Protein AF-E9HDB1-F1 (afdb_monomer_lite)

Sequence (158 aa):
MEIFNDDFEKSTAPKKQLWKKVEKELKKAGFSSRSDVDCSVKWKNLKRHFFKLCRENTDSDKEENDWPYMESMTRVLKDNPTVTLENVTEVLDYSVKKKGKCNVAKQSKGKKEDFKGRMLDIEEKRAQSLAIIAESQRGKNEAINKIAMAIASLADRK

InterPro domains:
  IPR044822 Myb/SANT-like DNA-binding domain 4 [PF13837] (5-75)

Foldseek 3Di:
DQPQQCCCPPPPDDVLVSLQVVQVVCVVVVNVPDHSVNSVVVVVVVVVVQVVVVVVVVVDPDDDDVPVCNVVCCVSCVVPPPPPPVPDPDPPPPPPDPDDDDDDDDDDDDDPPPPVVVVVVVVVVVVVVVVVVVVVVVVVVVVVVVVVVVVVVVVVVD

Radius of gyration: 29.13 Å; chains: 1; bounding box: 60×43×85 Å

pLDDT: mean 72.87, std 20.4, range [24.73, 93.62]

Secondary structure (DSSP, 8-state):
---SHHHHHH--S-HHHHHHHHHHHHHHTT-TT--HHHHHHHHHHHHHHHHHHHHHHSSS-------TTHHHHHHHHTT------TTS--------------------------HHHHHHHHHHHHHHHHHHHHHHHHHHHHHHHHHHHHHHHHHTT-

Organism: Daphnia pulex (NCBI:txid6669)

Structure (mmCIF, N/CA/C/O backbone):
data_AF-E9HDB1-F1
#
_entry.id   AF-E9HDB1-F1
#
loop_
_atom_site.group_PDB
_atom_site.id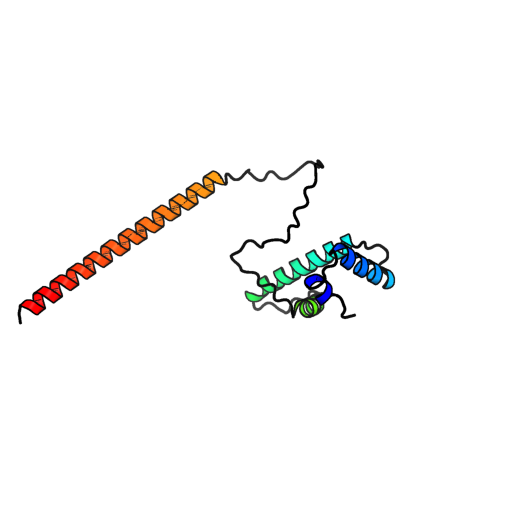
_atom_site.type_symbol
_atom_site.label_atom_id
_atom_site.label_alt_id
_atom_site.label_comp_id
_atom_site.label_asym_id
_atom_site.label_entity_id
_atom_site.label_seq_id
_atom_site.pdbx_PDB_ins_code
_atom_site.Cartn_x
_atom_site.Cartn_y
_atom_site.Cartn_z
_atom_site.occupancy
_atom_site.B_iso_or_equiv
_atom_site.auth_seq_id
_atom_site.auth_comp_id
_atom_site.auth_asym_id
_atom_site.auth_atom_id
_atom_site.pdbx_PDB_model_num
ATOM 1 N N . MET A 1 1 ? -18.619 -12.453 2.679 1.00 39.12 1 MET A N 1
ATOM 2 C CA . MET A 1 1 ? -18.360 -11.140 3.312 1.00 39.12 1 MET A CA 1
ATOM 3 C C . MET A 1 1 ? -17.522 -10.321 2.325 1.00 39.12 1 MET A C 1
ATOM 5 O O . MET A 1 1 ? -16.309 -10.296 2.439 1.00 39.12 1 MET A O 1
ATOM 9 N N . GLU A 1 2 ? -18.153 -9.757 1.288 1.00 39.94 2 GLU A N 1
ATOM 10 C CA . GLU A 1 2 ? -17.478 -9.191 0.091 1.00 39.94 2 GLU A CA 1
ATOM 11 C C . GLU A 1 2 ? -17.540 -7.651 0.004 1.00 39.94 2 GLU A C 1
ATOM 13 O O . GLU A 1 2 ? -17.461 -7.079 -1.073 1.00 39.94 2 GLU A O 1
ATOM 18 N N . ILE A 1 3 ? -17.720 -6.944 1.123 1.00 45.69 3 ILE A N 1
ATOM 19 C CA . ILE A 1 3 ? -18.308 -5.588 1.074 1.00 45.69 3 ILE A CA 1
ATOM 20 C C . ILE A 1 3 ? -17.281 -4.436 1.166 1.00 45.69 3 ILE A C 1
ATOM 22 O O . ILE A 1 3 ? -17.648 -3.285 0.983 1.00 45.69 3 ILE A O 1
ATOM 26 N N . PHE A 1 4 ? -15.988 -4.676 1.409 1.00 56.94 4 PHE A N 1
ATOM 27 C CA . PHE A 1 4 ? -15.102 -3.568 1.816 1.00 56.94 4 PHE A CA 1
ATOM 28 C C . PHE A 1 4 ? -14.184 -2.973 0.748 1.00 56.94 4 PHE A C 1
ATOM 30 O O . PHE A 1 4 ? -13.711 -1.863 0.959 1.00 56.94 4 PHE A O 1
ATOM 37 N N . ASN A 1 5 ? -13.918 -3.635 -0.377 1.00 54.22 5 ASN A N 1
ATOM 38 C CA . ASN A 1 5 ? -12.881 -3.133 -1.288 1.00 54.22 5 ASN A CA 1
ATOM 39 C C . ASN A 1 5 ? -13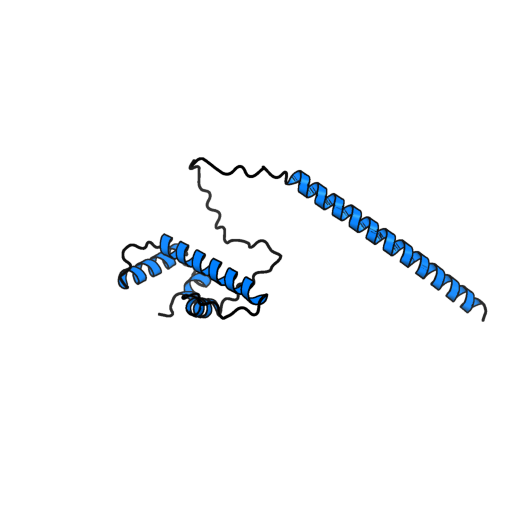.269 -1.836 -1.996 1.00 54.22 5 ASN A C 1
ATOM 41 O O . ASN A 1 5 ? -12.501 -0.878 -1.975 1.00 54.22 5 ASN A O 1
ATOM 45 N N . ASP A 1 6 ? -14.482 -1.774 -2.538 1.00 57.44 6 ASP A N 1
ATOM 46 C CA . ASP A 1 6 ? -14.908 -0.628 -3.346 1.00 57.44 6 ASP A CA 1
ATOM 47 C C . ASP A 1 6 ? -15.192 0.622 -2.489 1.00 57.44 6 ASP A C 1
ATOM 49 O O . ASP A 1 6 ? -14.947 1.761 -2.891 1.00 57.44 6 ASP A O 1
ATOM 53 N N . ASP A 1 7 ? -15.621 0.403 -1.243 1.00 62.00 7 ASP A N 1
ATOM 54 C CA . ASP A 1 7 ? -15.950 1.450 -0.277 1.00 62.00 7 ASP A CA 1
ATOM 55 C C . ASP A 1 7 ? -14.720 2.262 0.168 1.00 62.00 7 ASP A C 1
ATOM 57 O O . ASP A 1 7 ? -14.857 3.431 0.511 1.00 62.00 7 ASP A O 1
ATOM 61 N N . PHE A 1 8 ? -13.507 1.701 0.191 1.00 70.94 8 PHE A N 1
ATOM 62 C CA . PHE A 1 8 ? -12.324 2.461 0.631 1.00 70.94 8 PHE A CA 1
ATOM 63 C C . PHE A 1 8 ? -11.736 3.380 -0.445 1.00 70.94 8 PHE A C 1
ATOM 65 O O . PHE A 1 8 ? -11.015 4.321 -0.095 1.00 70.94 8 PHE A O 1
ATOM 72 N N . GLU A 1 9 ? -12.055 3.129 -1.715 1.00 64.75 9 GLU A N 1
ATOM 73 C CA . GLU A 1 9 ? -11.514 3.854 -2.870 1.00 64.75 9 GLU A CA 1
ATOM 74 C C . GLU A 1 9 ? -12.536 4.794 -3.506 1.00 64.75 9 GLU A C 1
ATOM 76 O O . GLU A 1 9 ? -12.185 5.917 -3.865 1.00 64.75 9 GLU A O 1
ATOM 81 N N . LYS A 1 10 ? -13.808 4.386 -3.583 1.00 64.31 10 LYS A N 1
ATOM 82 C CA . LYS A 1 10 ? -14.876 5.178 -4.214 1.00 64.31 10 LYS A CA 1
ATOM 83 C C . LYS A 1 10 ? -15.716 5.985 -3.227 1.00 64.31 10 LYS A C 1
ATOM 85 O O . LYS A 1 10 ? -16.506 6.832 -3.646 1.00 64.31 10 LYS A O 1
ATOM 90 N N . SER A 1 11 ? -15.592 5.742 -1.921 1.00 62.03 11 SER A N 1
ATOM 91 C CA . SER A 1 11 ? -16.437 6.435 -0.950 1.00 62.03 11 SER A CA 1
ATOM 92 C C . SER A 1 11 ? -15.986 7.873 -0.713 1.00 62.03 11 SER A C 1
ATOM 94 O O . SER A 1 11 ? -14.842 8.150 -0.360 1.00 62.03 11 SER A O 1
ATOM 96 N N . THR A 1 12 ? -16.946 8.794 -0.799 1.00 62.56 12 THR A N 1
ATOM 97 C CA . THR A 1 12 ? -16.818 10.173 -0.307 1.00 62.56 12 THR A CA 1
ATOM 98 C C . THR A 1 12 ? -16.799 10.244 1.223 1.00 62.56 12 THR A C 1
ATOM 100 O O . THR A 1 12 ? -16.500 11.294 1.798 1.00 62.56 12 THR A O 1
ATOM 103 N N . ALA A 1 13 ? -17.117 9.140 1.911 1.00 66.69 13 ALA A N 1
ATOM 104 C CA . ALA A 1 13 ? -17.130 9.091 3.360 1.00 66.69 13 ALA A CA 1
ATOM 105 C C . ALA A 1 13 ? -15.701 9.152 3.928 1.00 66.69 13 ALA A C 1
ATOM 107 O O . ALA A 1 13 ? -14.769 8.546 3.391 1.00 66.69 13 ALA A O 1
ATOM 108 N N . PRO A 1 14 ? -15.495 9.813 5.081 1.00 78.62 14 PRO A N 1
ATOM 109 C CA . PRO A 1 14 ? -14.197 9.807 5.738 1.00 78.62 14 PRO A CA 1
ATOM 110 C C . PRO A 1 14 ? -13.743 8.374 6.045 1.00 78.62 14 PRO A C 1
ATOM 112 O O . PRO A 1 14 ? -14.468 7.632 6.707 1.00 78.62 14 PRO A O 1
ATOM 115 N N . LYS A 1 15 ? -12.496 8.017 5.693 1.00 80.50 15 LYS A N 1
ATOM 116 C CA . LYS A 1 15 ? -11.888 6.692 5.976 1.00 80.50 15 LYS A CA 1
ATOM 117 C C . LYS A 1 15 ? -12.105 6.217 7.426 1.00 80.50 15 LYS A C 1
ATOM 119 O O . LYS A 1 15 ? -12.257 5.029 7.681 1.00 80.50 15 LYS A O 1
ATOM 124 N N . LYS A 1 16 ? -12.179 7.145 8.391 1.00 83.81 16 LYS A N 1
ATOM 125 C CA . LYS A 1 16 ? -12.508 6.857 9.802 1.00 83.81 16 LYS A CA 1
ATOM 126 C C . LYS A 1 16 ? -13.876 6.179 9.978 1.00 83.81 16 LYS A C 1
ATOM 128 O O . LYS A 1 16 ? -14.012 5.290 10.808 1.00 83.81 16 LYS A O 1
ATOM 133 N N . GLN A 1 17 ? -14.898 6.600 9.236 1.00 86.44 17 GLN A N 1
ATOM 134 C CA . GLN A 1 17 ? -16.231 5.996 9.308 1.00 86.44 17 GLN A CA 1
ATOM 135 C C . GLN A 1 17 ? -16.235 4.570 8.750 1.00 86.44 17 GLN A C 1
ATOM 137 O O . GLN A 1 17 ? -16.900 3.707 9.317 1.00 86.44 17 GLN A O 1
ATOM 142 N N . LEU A 1 18 ? -15.452 4.308 7.702 1.00 87.56 18 LEU A N 1
ATOM 143 C CA . LEU A 1 18 ? -15.283 2.964 7.149 1.00 87.56 18 LEU A CA 1
ATOM 144 C C . LEU A 1 18 ? -14.618 2.030 8.166 1.00 87.56 18 LEU A C 1
ATOM 146 O O . LEU A 1 18 ? -15.148 0.961 8.455 1.00 87.56 18 LEU A O 1
ATOM 150 N N . TRP A 1 19 ? -13.539 2.475 8.815 1.00 90.69 19 TRP A N 1
ATOM 151 C CA . TRP A 1 19 ? -12.896 1.690 9.875 1.00 90.69 19 TRP A CA 1
ATOM 152 C C . TRP A 1 19 ? -13.807 1.438 11.080 1.00 90.69 19 TRP A C 1
ATOM 154 O O . TRP A 1 19 ? -13.763 0.354 11.653 1.00 90.69 19 TRP A O 1
ATOM 164 N N . LYS A 1 20 ? -14.701 2.374 11.418 1.00 90.88 20 LYS A N 1
ATOM 165 C CA . LYS A 1 20 ? -15.743 2.135 12.430 1.00 90.88 20 LYS A CA 1
ATOM 166 C C . LYS A 1 20 ? -16.757 1.068 12.015 1.00 90.88 20 LYS A C 1
ATOM 168 O O . LYS A 1 20 ? -17.268 0.362 12.880 1.00 90.88 20 LYS A O 1
ATOM 173 N N . LYS A 1 21 ? -17.091 0.951 10.724 1.00 90.94 21 LYS A N 1
ATOM 174 C CA . LYS A 1 21 ? -17.935 -0.157 10.241 1.00 90.94 21 LYS A CA 1
ATOM 175 C C . LYS A 1 21 ? -17.202 -1.487 10.423 1.00 90.94 21 LYS A C 1
ATOM 177 O O . LYS A 1 21 ? -17.777 -2.409 10.988 1.00 90.94 21 LYS A O 1
ATOM 182 N N . VAL A 1 22 ? -15.926 -1.543 10.036 1.00 90.50 22 VAL A N 1
ATOM 183 C CA . VAL A 1 22 ? -15.071 -2.730 10.214 1.00 90.50 22 VAL A CA 1
ATOM 184 C C . VAL A 1 22 ? -14.974 -3.132 11.689 1.00 90.50 22 VAL A C 1
ATOM 186 O O . VAL A 1 22 ? -15.169 -4.296 12.020 1.00 90.50 22 VAL A O 1
ATOM 189 N N . GLU A 1 23 ? -14.757 -2.169 12.589 1.00 93.56 23 GLU A N 1
ATOM 190 C CA . GLU A 1 23 ? -14.752 -2.396 14.038 1.00 93.56 23 GLU A CA 1
ATOM 191 C C . GLU A 1 23 ? -16.063 -3.035 14.519 1.00 93.56 23 GLU A C 1
ATOM 193 O O . GLU A 1 23 ? -16.045 -4.019 15.254 1.00 93.56 23 GLU A O 1
ATOM 198 N N . LYS A 1 24 ? -17.215 -2.503 14.091 1.00 93.44 24 LYS A N 1
ATOM 199 C CA . LYS A 1 24 ? -18.527 -3.046 14.471 1.00 93.44 24 LYS A CA 1
ATOM 200 C C . LYS A 1 24 ? -18.713 -4.486 13.999 1.00 93.44 24 LYS A C 1
ATOM 202 O O . LYS A 1 24 ? -19.211 -5.301 14.770 1.00 93.44 24 LYS A O 1
ATOM 207 N N . GLU A 1 25 ? -18.315 -4.803 12.771 1.00 92.62 25 GLU A N 1
ATOM 208 C CA . GLU A 1 25 ? -18.410 -6.170 12.244 1.00 92.62 25 GLU A CA 1
ATOM 209 C C . GLU A 1 25 ? -17.465 -7.133 12.978 1.00 92.62 25 GLU A C 1
ATOM 211 O O . GLU A 1 25 ? -17.872 -8.234 13.343 1.00 92.62 25 GLU A O 1
ATOM 216 N N . LEU A 1 26 ? -16.247 -6.700 13.314 1.00 91.62 26 LEU A N 1
ATOM 217 C CA . LEU A 1 26 ? -15.322 -7.490 14.136 1.00 91.62 26 LEU A CA 1
ATOM 218 C C . LEU A 1 26 ? -15.874 -7.764 15.536 1.00 91.62 26 LEU A C 1
ATOM 220 O O . LEU A 1 26 ? -15.766 -8.883 16.035 1.00 91.62 26 LEU A O 1
ATOM 224 N N . LYS A 1 27 ? -16.517 -6.769 16.153 1.00 93.38 27 LYS A N 1
ATOM 225 C CA . LYS A 1 27 ? -17.178 -6.936 17.452 1.00 93.38 27 LYS A CA 1
ATOM 226 C C . LYS A 1 27 ? -18.314 -7.956 17.385 1.00 93.38 27 LYS A C 1
ATOM 228 O O . LYS A 1 27 ? -18.412 -8.790 18.280 1.00 93.38 27 LYS A O 1
ATOM 233 N N . LYS A 1 28 ? -19.123 -7.940 16.317 1.00 93.62 28 LYS A N 1
ATOM 234 C CA . LYS A 1 28 ? -20.166 -8.958 16.077 1.00 93.62 28 LYS A CA 1
ATOM 235 C C . LYS A 1 28 ? -19.582 -10.361 15.900 1.00 93.62 28 LYS A C 1
ATOM 237 O O . LYS A 1 28 ? -20.194 -11.323 16.341 1.00 93.62 28 LYS A O 1
ATOM 242 N N . ALA A 1 29 ? -18.395 -10.468 15.307 1.00 91.94 29 ALA A N 1
ATOM 243 C CA . ALA A 1 29 ? -17.670 -11.727 15.148 1.00 91.94 29 ALA A CA 1
ATOM 244 C C . ALA A 1 29 ? -16.931 -12.196 16.425 1.00 91.94 29 ALA A C 1
ATOM 246 O O . ALA A 1 29 ? -16.208 -13.186 16.377 1.00 91.94 29 ALA A O 1
ATOM 247 N N . GLY A 1 30 ? -17.086 -11.498 17.559 1.00 93.25 30 GLY A N 1
ATOM 248 C CA . GLY A 1 30 ? -16.489 -11.874 18.848 1.00 93.25 30 GLY A CA 1
ATOM 249 C C . GLY A 1 30 ? -15.170 -11.170 19.189 1.00 93.25 30 GLY A C 1
ATOM 250 O O . GLY A 1 30 ? -14.640 -11.355 20.282 1.00 93.25 30 GLY A O 1
ATOM 251 N N . PHE A 1 31 ? -14.650 -10.300 18.319 1.00 90.81 31 PHE A N 1
ATOM 252 C CA . PHE A 1 31 ? -13.416 -9.541 18.559 1.00 90.81 31 PHE A CA 1
ATOM 253 C C . PHE A 1 31 ? -13.706 -8.198 19.252 1.00 90.81 31 PHE A C 1
ATOM 255 O O . PHE A 1 31 ? -13.480 -7.121 18.699 1.00 90.81 31 PHE A O 1
ATOM 262 N N . SER A 1 32 ? -14.220 -8.256 20.483 1.00 87.19 32 SER A N 1
ATOM 263 C CA . SER A 1 32 ? -14.735 -7.091 21.226 1.00 87.19 32 SER A CA 1
ATOM 264 C C . SER A 1 32 ? -13.684 -6.039 21.615 1.00 87.19 32 SER A C 1
ATOM 266 O O . SER A 1 32 ? -14.020 -4.864 21.776 1.00 87.19 32 SER A O 1
ATOM 268 N N . SER A 1 33 ? -12.414 -6.436 21.734 1.00 90.31 33 SER A N 1
ATOM 269 C CA . SER A 1 33 ? -11.310 -5.595 22.223 1.00 90.31 33 SER A CA 1
ATOM 270 C C . SER A 1 33 ? -10.612 -4.749 21.154 1.00 90.31 33 SER A C 1
ATOM 272 O O . SER A 1 33 ? -9.693 -4.000 21.480 1.00 90.31 33 SER A O 1
ATOM 274 N N . ARG A 1 34 ? -10.999 -4.863 19.877 1.00 89.94 34 ARG A N 1
ATOM 275 C CA . ARG A 1 34 ? -10.340 -4.154 18.769 1.00 89.94 34 ARG A CA 1
ATOM 276 C C . ARG A 1 34 ? -11.045 -2.839 18.456 1.00 89.94 34 ARG A C 1
ATOM 278 O O . ARG A 1 34 ? -12.266 -2.814 18.320 1.00 89.94 34 ARG A O 1
ATOM 285 N N . SER A 1 35 ? -10.268 -1.764 18.326 1.00 92.94 35 SER A N 1
ATOM 286 C CA . SER A 1 35 ? -10.748 -0.446 17.890 1.00 92.94 35 SER A CA 1
ATOM 287 C C . SER A 1 35 ? -10.639 -0.260 16.373 1.00 92.94 35 SER A C 1
ATOM 289 O O . SER A 1 35 ? -9.889 -0.970 15.697 1.00 92.94 35 SER A O 1
ATOM 291 N N . ASP A 1 36 ? -11.336 0.742 15.827 1.00 90.25 36 ASP A N 1
ATOM 292 C CA . ASP A 1 36 ? -11.193 1.173 14.429 1.00 90.25 36 ASP A CA 1
ATOM 293 C C . ASP A 1 36 ? -9.732 1.495 14.061 1.00 90.25 36 ASP A C 1
ATOM 295 O O . ASP A 1 36 ? -9.259 1.162 12.968 1.00 90.25 36 ASP A O 1
ATOM 299 N N . VAL A 1 37 ? -8.988 2.090 14.998 1.00 90.62 37 VAL A N 1
ATOM 300 C CA . VAL A 1 37 ? -7.563 2.405 14.836 1.00 90.62 37 VAL A CA 1
ATOM 301 C C . VAL A 1 37 ? -6.718 1.135 14.741 1.00 90.62 37 VAL A C 1
ATOM 303 O O . VAL A 1 37 ? -5.882 1.039 13.838 1.00 90.62 37 VAL A O 1
ATOM 306 N N . ASP A 1 38 ? -6.955 0.149 15.610 1.00 91.06 38 ASP A N 1
ATOM 307 C CA . ASP A 1 38 ? -6.219 -1.124 15.594 1.00 91.06 38 ASP A CA 1
ATOM 308 C C . ASP A 1 38 ? -6.424 -1.866 14.273 1.00 91.06 38 ASP A C 1
ATOM 310 O O . ASP A 1 38 ? -5.468 -2.383 13.692 1.00 91.06 38 ASP A O 1
ATOM 314 N N . CYS A 1 39 ? -7.660 -1.860 13.764 1.00 90.06 39 CYS A N 1
ATOM 315 C CA . CYS A 1 39 ? -8.012 -2.473 12.485 1.00 90.06 39 CYS A CA 1
ATOM 316 C C . CYS A 1 39 ? -7.250 -1.814 11.328 1.00 90.06 39 CYS A C 1
ATOM 318 O O . CYS A 1 39 ? -6.612 -2.501 10.530 1.00 90.06 39 CYS A O 1
ATOM 320 N N . SER A 1 40 ? -7.233 -0.477 11.291 1.00 89.00 40 SER A N 1
ATOM 321 C CA . SER A 1 40 ? -6.475 0.292 10.298 1.00 89.00 40 SER A CA 1
ATOM 322 C C . SER A 1 40 ? -4.973 -0.012 10.356 1.00 89.00 40 SER A C 1
ATOM 324 O O . SER A 1 40 ? -4.325 -0.163 9.319 1.00 89.00 40 SER A O 1
ATOM 326 N N . VAL A 1 41 ? -4.382 -0.059 11.554 1.00 89.56 41 VAL A N 1
ATOM 327 C CA . VAL A 1 41 ? -2.945 -0.339 11.721 1.00 89.56 41 VAL A CA 1
ATOM 328 C C . VAL A 1 41 ? -2.621 -1.764 11.286 1.00 89.56 41 VAL A C 1
ATOM 330 O O . VAL A 1 41 ? -1.673 -1.969 10.524 1.00 89.56 41 VAL A O 1
ATOM 333 N N . LYS A 1 42 ? -3.427 -2.745 11.707 1.00 91.25 42 LYS A N 1
ATOM 334 C CA . LYS A 1 42 ? -3.250 -4.143 11.311 1.00 91.25 42 LYS A CA 1
ATOM 335 C C . LYS A 1 42 ? -3.338 -4.301 9.795 1.00 91.25 42 LYS A C 1
ATOM 337 O O . LYS A 1 42 ? -2.457 -4.935 9.223 1.00 91.25 42 LYS A O 1
ATOM 342 N N . TRP A 1 43 ? -4.317 -3.670 9.147 1.00 91.38 43 TRP A N 1
ATOM 343 C CA . TRP A 1 43 ? -4.458 -3.686 7.689 1.00 91.38 43 TRP A CA 1
ATOM 344 C C . TRP A 1 43 ? -3.232 -3.114 6.969 1.00 91.38 43 TRP A C 1
ATOM 346 O O . TRP A 1 43 ? -2.694 -3.748 6.066 1.00 91.38 43 TRP A O 1
ATOM 356 N N . LYS A 1 44 ? -2.721 -1.955 7.408 1.00 88.06 44 LYS A N 1
ATOM 357 C CA . LYS A 1 44 ? -1.499 -1.362 6.832 1.00 88.06 44 LYS A CA 1
ATOM 358 C C . LYS A 1 44 ? -0.290 -2.285 6.960 1.00 88.06 44 LYS A C 1
ATOM 360 O O . LYS A 1 44 ? 0.495 -2.390 6.021 1.00 88.06 44 LYS A O 1
ATOM 365 N N . ASN A 1 45 ? -0.146 -2.950 8.105 1.00 89.88 45 ASN A N 1
ATOM 366 C CA . ASN A 1 45 ? 0.949 -3.887 8.336 1.00 89.88 45 ASN A CA 1
ATOM 367 C C . ASN A 1 45 ? 0.828 -5.128 7.443 1.00 89.88 45 ASN A C 1
ATOM 369 O O . ASN A 1 45 ? 1.830 -5.543 6.867 1.00 89.88 45 ASN A O 1
ATOM 373 N N . LEU A 1 46 ? -0.384 -5.675 7.283 1.00 90.75 46 LEU A N 1
ATOM 374 C CA . LEU A 1 46 ? -0.650 -6.781 6.358 1.00 90.75 46 LEU A CA 1
ATOM 375 C C . LEU A 1 46 ? -0.321 -6.381 4.915 1.00 90.75 46 LEU A C 1
ATOM 377 O O . LEU A 1 46 ? 0.432 -7.086 4.253 1.00 90.75 46 LEU A O 1
ATOM 381 N N . LYS A 1 47 ? -0.796 -5.216 4.454 1.00 89.44 47 LYS A N 1
ATOM 382 C CA . LYS A 1 47 ? -0.534 -4.708 3.096 1.00 89.44 47 LYS A CA 1
ATOM 383 C C . LYS A 1 47 ? 0.959 -4.497 2.833 1.00 89.44 47 LYS A C 1
ATOM 385 O O . LYS A 1 47 ? 1.471 -4.930 1.808 1.00 89.44 47 LYS A O 1
ATOM 390 N N . ARG A 1 48 ? 1.678 -3.884 3.782 1.00 87.00 48 ARG A N 1
ATOM 391 C CA . ARG A 1 48 ? 3.134 -3.692 3.686 1.00 87.00 48 ARG A CA 1
ATOM 392 C C . ARG A 1 48 ? 3.875 -5.023 3.591 1.00 87.00 48 ARG A C 1
ATOM 394 O O . ARG A 1 48 ? 4.788 -5.144 2.784 1.00 87.00 48 ARG A O 1
ATOM 401 N N . HIS A 1 49 ? 3.519 -5.987 4.439 1.00 88.94 49 HIS A N 1
ATOM 402 C CA . HIS A 1 49 ? 4.178 -7.287 4.439 1.00 88.94 49 HIS A CA 1
ATOM 403 C C . HIS A 1 49 ? 3.900 -8.047 3.142 1.00 88.94 49 HIS A C 1
ATOM 405 O O . HIS A 1 49 ? 4.842 -8.515 2.520 1.00 88.94 49 HIS A O 1
ATOM 411 N N . PHE A 1 50 ? 2.647 -8.062 2.684 1.00 87.19 50 PHE A N 1
ATOM 412 C CA . PHE A 1 50 ? 2.256 -8.670 1.414 1.00 87.19 50 PHE A CA 1
ATOM 413 C C . PHE A 1 50 ? 3.098 -8.153 0.240 1.00 87.19 50 PHE A C 1
ATOM 415 O O . PHE A 1 50 ? 3.745 -8.939 -0.439 1.00 87.19 50 PHE A O 1
ATOM 422 N N . PHE A 1 51 ? 3.180 -6.832 0.046 1.00 84.81 51 PHE A N 1
ATOM 423 C CA . PHE A 1 51 ? 3.978 -6.282 -1.055 1.00 84.81 51 PHE A CA 1
ATOM 424 C C . PHE A 1 51 ? 5.475 -6.535 -0.908 1.00 84.81 51 PHE A C 1
ATOM 426 O O . PHE A 1 51 ? 6.159 -6.707 -1.912 1.00 84.81 51 PHE A O 1
ATOM 433 N N . LYS A 1 52 ? 5.989 -6.574 0.327 1.00 85.44 52 LYS A N 1
ATOM 434 C CA . LYS A 1 52 ? 7.375 -6.973 0.572 1.00 85.44 52 LYS A CA 1
ATOM 435 C C . LYS A 1 52 ? 7.616 -8.405 0.078 1.00 85.44 52 LYS A C 1
ATOM 437 O O . LYS A 1 52 ? 8.567 -8.619 -0.660 1.00 85.44 52 LYS A O 1
ATOM 442 N N . LEU A 1 53 ? 6.725 -9.337 0.421 1.00 83.56 53 LEU A N 1
ATOM 443 C CA . LEU A 1 53 ? 6.814 -10.725 -0.033 1.00 83.56 53 LEU A CA 1
ATOM 444 C C . LEU A 1 53 ? 6.701 -10.843 -1.559 1.00 83.56 53 LEU A C 1
ATOM 446 O O . LEU A 1 53 ? 7.471 -11.577 -2.165 1.00 83.56 53 LEU A O 1
ATOM 450 N N . CYS A 1 54 ? 5.801 -10.086 -2.196 1.00 81.50 54 CYS A N 1
ATOM 451 C CA . CYS A 1 54 ? 5.680 -10.081 -3.657 1.00 81.50 54 CYS A CA 1
ATOM 452 C C . CYS A 1 54 ? 6.961 -9.601 -4.358 1.00 81.50 54 CYS A C 1
ATOM 454 O O . CYS A 1 54 ? 7.334 -10.190 -5.364 1.00 81.50 54 CYS A O 1
ATOM 456 N N . ARG A 1 55 ? 7.636 -8.566 -3.832 1.00 78.12 55 ARG A N 1
ATOM 457 C CA . ARG A 1 55 ? 8.901 -8.053 -4.394 1.00 78.12 55 ARG A CA 1
ATOM 458 C C . ARG A 1 55 ? 10.078 -9.008 -4.180 1.00 78.12 55 ARG A C 1
ATOM 460 O O . ARG A 1 55 ? 10.962 -9.082 -5.016 1.00 78.12 55 ARG A O 1
ATOM 467 N N . GLU A 1 56 ? 10.118 -9.717 -3.054 1.00 74.62 56 GLU A N 1
ATOM 468 C CA . GLU A 1 56 ? 11.212 -10.655 -2.752 1.00 74.62 56 GLU A CA 1
ATOM 469 C C . GLU A 1 56 ? 11.082 -11.976 -3.535 1.00 74.62 56 GLU A C 1
ATOM 471 O O . GLU A 1 56 ? 12.089 -12.608 -3.856 1.00 74.62 56 GLU A O 1
ATOM 476 N N . ASN A 1 57 ? 9.853 -12.374 -3.884 1.00 65.25 57 ASN A N 1
ATOM 477 C CA . ASN A 1 57 ? 9.573 -13.599 -4.637 1.00 65.25 57 ASN A CA 1
ATOM 478 C C . ASN A 1 57 ? 9.719 -13.454 -6.162 1.00 65.25 57 ASN A C 1
ATOM 480 O O . ASN A 1 57 ? 9.775 -14.468 -6.845 1.00 65.25 57 ASN A O 1
ATOM 484 N N . THR A 1 58 ? 9.798 -12.242 -6.721 1.00 58.91 58 THR A N 1
ATOM 485 C CA . THR A 1 58 ? 10.084 -12.068 -8.161 1.00 58.91 58 THR A CA 1
ATOM 486 C C . THR A 1 58 ? 11.528 -12.410 -8.531 1.00 58.91 58 THR A C 1
ATOM 488 O O . THR A 1 58 ? 11.784 -12.757 -9.678 1.00 58.91 58 THR A O 1
ATOM 491 N N . ASP A 1 59 ? 12.451 -12.361 -7.565 1.00 53.94 59 ASP A N 1
ATOM 492 C CA . ASP A 1 59 ? 13.892 -12.548 -7.795 1.00 53.94 59 ASP A CA 1
ATOM 493 C C . ASP A 1 59 ? 14.411 -13.942 -7.413 1.00 53.94 59 ASP A C 1
ATOM 495 O O . ASP A 1 59 ? 15.605 -14.218 -7.537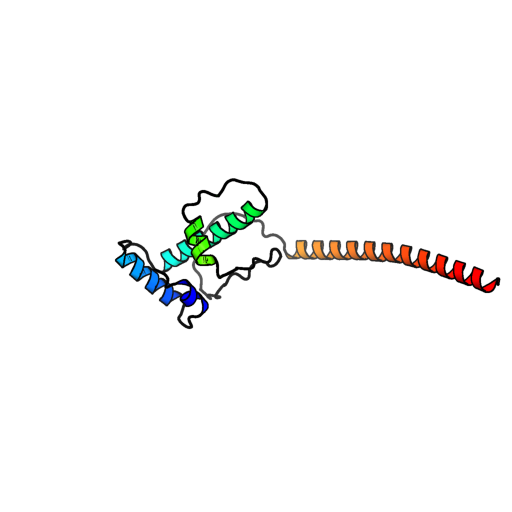 1.00 53.94 59 ASP A O 1
ATOM 499 N N . SER A 1 60 ? 13.559 -14.840 -6.910 1.00 51.56 60 SER A N 1
ATOM 500 C CA . SER A 1 60 ? 14.020 -16.169 -6.508 1.00 51.56 60 SER A CA 1
ATOM 501 C C . SER A 1 60 ? 12.967 -17.254 -6.712 1.00 51.56 60 SER A C 1
ATOM 503 O O . SER A 1 60 ? 11.825 -17.073 -6.306 1.00 51.56 60 SER A O 1
ATOM 505 N N . ASP A 1 61 ? 13.388 -18.394 -7.282 1.00 54.22 61 ASP A N 1
ATOM 506 C CA . ASP A 1 61 ? 12.661 -19.679 -7.373 1.00 54.22 61 ASP A CA 1
ATOM 507 C C . ASP A 1 61 ? 12.413 -20.285 -5.974 1.00 54.22 61 ASP A C 1
ATOM 509 O O . ASP A 1 61 ? 12.753 -21.433 -5.683 1.00 54.22 61 ASP A O 1
ATOM 513 N N . LYS A 1 62 ? 11.918 -19.477 -5.038 1.00 55.94 62 LYS A N 1
ATOM 514 C CA . LYS A 1 62 ? 11.632 -19.893 -3.673 1.00 55.94 62 LYS A CA 1
ATOM 515 C C . LYS A 1 62 ? 10.207 -20.401 -3.587 1.00 55.94 62 LYS A C 1
ATOM 517 O O . LYS A 1 62 ? 9.288 -19.829 -4.169 1.00 55.94 62 LYS A O 1
ATOM 522 N N . GLU A 1 63 ? 10.088 -21.489 -2.836 1.00 55.38 63 GLU A N 1
ATOM 523 C CA . GLU A 1 63 ? 8.852 -22.184 -2.499 1.00 55.38 63 GLU A CA 1
ATOM 524 C C . GLU A 1 63 ? 7.726 -21.209 -2.136 1.00 55.38 63 GLU A C 1
ATOM 526 O O . GLU A 1 63 ? 7.957 -20.153 -1.536 1.00 55.38 63 GLU A O 1
ATOM 531 N N . GLU A 1 64 ? 6.502 -21.585 -2.521 1.00 58.56 64 GLU A N 1
ATOM 532 C CA . GLU A 1 64 ? 5.270 -20.879 -2.182 1.00 58.56 64 GLU A CA 1
ATOM 533 C C . GLU A 1 64 ? 5.302 -20.411 -0.724 1.00 58.56 64 GLU A C 1
ATOM 535 O O . GLU A 1 64 ? 5.463 -21.190 0.214 1.00 58.56 64 GLU A O 1
ATOM 540 N N . ASN A 1 65 ? 5.197 -19.099 -0.539 1.00 62.34 65 ASN A N 1
ATOM 541 C CA . ASN A 1 65 ? 5.321 -18.487 0.770 1.00 62.34 65 ASN A CA 1
ATOM 542 C C . ASN A 1 65 ? 4.107 -18.887 1.626 1.00 62.34 65 ASN A C 1
ATOM 544 O O . ASN A 1 65 ? 3.003 -18.408 1.364 1.00 62.34 65 ASN A O 1
ATOM 548 N N . ASP A 1 66 ? 4.320 -19.730 2.645 1.00 75.94 66 ASP A N 1
ATOM 549 C CA . ASP A 1 66 ? 3.312 -20.267 3.589 1.00 75.94 66 ASP A CA 1
ATOM 550 C C . ASP A 1 66 ? 2.744 -19.195 4.542 1.00 75.94 66 ASP A C 1
ATOM 552 O O . ASP A 1 66 ? 2.424 -19.420 5.711 1.00 75.94 66 ASP A O 1
ATOM 556 N N . TRP A 1 67 ? 2.655 -17.948 4.082 1.00 87.38 67 TRP A N 1
ATOM 557 C CA . TRP A 1 67 ? 2.071 -16.895 4.880 1.00 87.38 67 TRP A CA 1
ATOM 558 C C . TRP A 1 67 ? 0.551 -17.106 4.952 1.00 87.38 67 TRP A C 1
ATOM 560 O O . TRP A 1 67 ? -0.118 -17.001 3.921 1.00 87.38 67 TRP A O 1
ATOM 570 N N . PRO A 1 68 ? -0.053 -17.287 6.146 1.00 89.06 68 PRO A N 1
ATOM 571 C CA . PRO A 1 68 ? -1.464 -17.687 6.261 1.00 89.06 68 PRO A CA 1
ATOM 572 C C . PRO A 1 68 ? -2.471 -16.688 5.674 1.00 89.06 68 PRO A C 1
ATOM 574 O O . PRO A 1 68 ? -3.648 -16.993 5.511 1.00 89.06 68 PRO A O 1
ATOM 577 N N . TYR A 1 69 ? -2.025 -15.461 5.399 1.00 88.12 69 TYR A N 1
ATOM 578 C CA . TYR A 1 69 ? -2.849 -14.398 4.831 1.00 88.12 69 TYR A CA 1
ATOM 579 C C . TYR A 1 69 ? -2.611 -14.198 3.329 1.00 88.12 69 TYR A C 1
ATOM 581 O O . TYR A 1 69 ? -3.217 -13.293 2.760 1.00 88.12 69 TYR A O 1
ATOM 589 N N . MET A 1 70 ? -1.754 -15.001 2.687 1.00 87.38 70 MET A N 1
ATOM 590 C CA . MET A 1 70 ? -1.346 -14.823 1.291 1.00 87.38 70 MET A CA 1
ATOM 591 C C . MET A 1 70 ? -2.538 -14.894 0.336 1.00 87.38 70 MET A C 1
ATOM 593 O O . MET A 1 70 ? -2.791 -13.944 -0.401 1.00 87.38 70 MET A O 1
ATOM 597 N N . GLU A 1 71 ? -3.325 -15.969 0.396 1.00 86.31 71 GLU A N 1
ATOM 598 C CA . GLU A 1 71 ? -4.509 -16.141 -0.455 1.00 86.31 71 GLU A CA 1
ATOM 599 C C . GLU A 1 71 ? -5.546 -15.034 -0.208 1.00 86.31 71 GLU A C 1
ATOM 601 O O . GLU A 1 71 ? -6.049 -14.407 -1.143 1.00 86.31 71 GLU A O 1
ATOM 606 N N . SER A 1 72 ? -5.814 -14.730 1.067 1.00 87.56 72 SER A N 1
ATOM 607 C CA . SER A 1 72 ? -6.761 -13.680 1.456 1.00 87.56 72 SER A CA 1
ATOM 608 C C . SER A 1 72 ? -6.328 -12.302 0.948 1.00 87.56 72 SER A C 1
ATOM 610 O O . SER A 1 72 ? -7.146 -11.563 0.407 1.00 87.56 72 SER A O 1
ATOM 612 N N . MET A 1 73 ? -5.047 -11.952 1.082 1.00 88.19 73 MET A N 1
ATOM 613 C CA . MET A 1 73 ? -4.509 -10.675 0.609 1.00 88.19 73 MET A CA 1
ATOM 614 C C . MET A 1 73 ? -4.490 -10.596 -0.913 1.00 88.19 73 MET A C 1
ATOM 616 O O . MET A 1 73 ? -4.902 -9.574 -1.457 1.00 88.19 73 MET A O 1
ATOM 620 N N . THR A 1 74 ? -4.096 -11.672 -1.597 1.00 86.00 74 THR A N 1
ATOM 621 C CA . THR A 1 74 ? -4.143 -11.753 -3.060 1.00 86.00 74 THR A CA 1
ATOM 622 C C . THR A 1 74 ? -5.565 -11.552 -3.563 1.00 86.00 74 THR A C 1
ATOM 624 O O . THR A 1 74 ? -5.780 -10.721 -4.438 1.00 86.00 74 THR A O 1
ATOM 627 N N . ARG A 1 75 ? -6.562 -12.225 -2.971 1.00 85.88 75 ARG A N 1
ATOM 628 C CA . ARG A 1 75 ? -7.974 -12.055 -3.348 1.00 85.88 75 ARG A CA 1
ATOM 629 C C . ARG A 1 75 ? -8.447 -10.618 -3.155 1.00 85.88 75 ARG A C 1
ATOM 631 O O . ARG A 1 75 ? -9.127 -10.077 -4.017 1.00 85.88 75 ARG A O 1
ATOM 638 N N . VAL A 1 76 ? -8.104 -10.009 -2.023 1.00 82.75 76 VAL A N 1
ATOM 639 C CA . VAL A 1 76 ? -8.570 -8.664 -1.667 1.00 82.75 76 VAL A CA 1
ATOM 640 C C . VAL A 1 76 ? -7.853 -7.578 -2.482 1.00 82.75 76 VAL A C 1
ATOM 642 O O . VAL A 1 76 ? -8.431 -6.521 -2.706 1.00 82.75 76 VAL A O 1
ATOM 645 N N . LEU A 1 77 ? -6.630 -7.818 -2.960 1.00 81.50 77 LEU A N 1
ATOM 646 C CA . LEU A 1 77 ? -5.840 -6.840 -3.719 1.00 81.50 77 LEU A CA 1
ATOM 647 C C . LEU A 1 77 ? -5.791 -7.100 -5.233 1.00 81.50 77 LEU A C 1
ATOM 649 O O . LEU A 1 77 ? -5.211 -6.287 -5.949 1.00 81.50 77 LEU A O 1
ATOM 653 N N . LYS A 1 78 ? -6.404 -8.185 -5.724 1.00 71.12 78 LYS A N 1
ATOM 654 C CA . LYS A 1 78 ? -6.358 -8.629 -7.129 1.00 71.12 78 LYS A CA 1
ATOM 655 C C . LYS A 1 78 ? -6.748 -7.539 -8.134 1.00 71.12 78 LYS A C 1
ATOM 657 O O . LYS A 1 78 ? -6.117 -7.429 -9.179 1.00 71.12 78 LYS A O 1
ATOM 662 N N . ASP A 1 79 ? -7.734 -6.715 -7.783 1.00 59.38 79 ASP A N 1
ATOM 663 C CA . ASP A 1 79 ? -8.285 -5.675 -8.664 1.00 59.38 79 ASP A CA 1
ATOM 664 C C . ASP A 1 79 ? -7.636 -4.295 -8.461 1.00 59.38 79 ASP A C 1
ATOM 666 O O . ASP A 1 79 ? -8.000 -3.326 -9.120 1.00 59.38 79 ASP A O 1
ATOM 670 N N . ASN A 1 80 ? -6.656 -4.204 -7.556 1.00 59.34 80 ASN A N 1
ATOM 671 C CA . ASN A 1 80 ? -5.943 -2.978 -7.227 1.00 59.34 80 ASN A CA 1
ATOM 672 C C . ASN A 1 80 ? -4.437 -3.159 -7.428 1.00 59.34 80 ASN A C 1
ATOM 674 O O . ASN A 1 80 ? -3.693 -3.268 -6.441 1.00 59.34 80 ASN A O 1
ATOM 678 N N . PRO A 1 81 ? -3.958 -3.179 -8.691 1.00 50.75 81 PRO A N 1
ATOM 679 C CA . PRO A 1 81 ? -2.535 -3.197 -8.970 1.00 50.75 81 PRO A CA 1
ATOM 680 C C . PRO A 1 81 ? -1.946 -1.880 -8.464 1.00 50.75 81 PRO A C 1
ATOM 682 O O . PRO A 1 81 ? -1.951 -0.853 -9.138 1.00 50.75 81 PRO A O 1
ATOM 685 N N . THR A 1 82 ? -1.460 -1.891 -7.224 1.00 50.62 82 THR A N 1
ATOM 686 C CA . THR A 1 82 ? -0.652 -0.799 -6.700 1.00 50.62 82 THR A CA 1
ATOM 687 C C . THR A 1 82 ? 0.661 -0.877 -7.467 1.00 50.62 82 THR A C 1
ATOM 689 O O . THR A 1 82 ? 1.539 -1.657 -7.110 1.00 50.62 82 THR A O 1
ATOM 692 N N . VAL A 1 83 ? 0.753 -0.138 -8.575 1.00 39.81 83 VAL A N 1
ATOM 693 C CA . VAL A 1 83 ? 1.978 0.002 -9.362 1.00 39.81 83 VAL A CA 1
ATOM 694 C C . VAL A 1 83 ? 3.008 0.651 -8.453 1.00 39.81 83 VAL A C 1
ATOM 696 O O . VAL A 1 83 ? 3.003 1.863 -8.237 1.00 39.81 83 VAL A O 1
ATOM 699 N N . THR A 1 84 ? 3.876 -0.159 -7.863 1.00 46.97 84 THR A N 1
ATOM 700 C CA . THR A 1 84 ? 5.026 0.358 -7.138 1.00 46.97 84 THR A CA 1
ATOM 701 C C . THR A 1 84 ? 6.091 0.673 -8.174 1.00 46.97 84 THR A C 1
ATOM 703 O O . THR A 1 84 ? 6.850 -0.205 -8.566 1.00 46.97 84 THR A O 1
ATOM 706 N N . LEU A 1 85 ? 6.092 1.914 -8.669 1.00 44.12 85 LEU A N 1
ATOM 707 C CA . LEU A 1 85 ? 7.180 2.440 -9.492 1.00 44.12 85 LEU A CA 1
ATOM 708 C C . LEU A 1 85 ? 8.464 2.432 -8.657 1.00 44.12 85 LEU A C 1
ATOM 710 O O . LEU A 1 85 ? 8.587 3.196 -7.702 1.00 44.12 85 LEU A O 1
ATOM 714 N N . GLU A 1 86 ? 9.418 1.588 -9.038 1.00 47.06 86 GLU A N 1
ATOM 715 C CA . GLU A 1 86 ? 10.670 1.325 -8.310 1.00 47.06 86 GLU A CA 1
ATOM 716 C C . GLU A 1 86 ? 11.536 2.578 -8.073 1.00 47.06 86 GLU A C 1
ATOM 718 O O . GLU A 1 86 ? 12.369 2.593 -7.169 1.00 47.06 86 GLU A O 1
ATOM 723 N N . ASN A 1 87 ? 11.284 3.668 -8.809 1.00 49.44 87 ASN A N 1
ATOM 724 C CA . ASN A 1 87 ? 12.106 4.882 -8.793 1.00 49.44 87 ASN A CA 1
ATOM 725 C C . ASN A 1 87 ? 11.392 6.123 -8.233 1.00 49.44 87 ASN A C 1
ATOM 727 O O . ASN A 1 87 ? 11.959 7.216 -8.250 1.00 49.44 87 ASN A O 1
ATOM 731 N N . VAL A 1 88 ? 10.159 5.986 -7.738 1.00 44.22 88 VAL A N 1
ATOM 732 C CA . VAL A 1 88 ? 9.456 7.075 -7.054 1.00 44.22 88 VAL A CA 1
ATOM 733 C C . VAL A 1 88 ? 9.323 6.672 -5.599 1.00 44.22 88 VAL A C 1
ATOM 735 O O . VAL A 1 88 ? 8.577 5.753 -5.272 1.00 44.22 88 VAL A O 1
ATOM 738 N N . THR A 1 89 ? 10.050 7.358 -4.716 1.00 41.09 89 THR A N 1
ATOM 739 C CA . THR A 1 89 ? 9.798 7.326 -3.274 1.00 41.09 89 THR A CA 1
ATOM 740 C C . THR A 1 89 ? 8.302 7.534 -3.087 1.00 41.09 89 THR A C 1
ATOM 742 O O . THR A 1 89 ? 7.800 8.613 -3.403 1.00 41.09 89 THR A O 1
ATOM 745 N N . GLU A 1 90 ? 7.592 6.475 -2.694 1.00 44.06 90 GLU A N 1
ATOM 746 C CA . GLU A 1 90 ? 6.134 6.448 -2.671 1.00 44.06 90 GLU A CA 1
ATOM 747 C C . GLU A 1 90 ? 5.611 7.737 -2.033 1.00 44.06 90 GLU A C 1
ATOM 749 O O . GLU A 1 90 ? 6.015 8.107 -0.922 1.00 44.06 90 GLU A O 1
ATOM 754 N N . VAL A 1 91 ? 4.703 8.422 -2.737 1.00 42.75 91 VAL A N 1
ATOM 755 C CA . VAL A 1 91 ? 3.813 9.399 -2.117 1.00 42.75 91 VAL A CA 1
ATOM 756 C C . VAL A 1 91 ? 2.943 8.585 -1.170 1.00 42.75 91 VAL A C 1
ATOM 758 O O . VAL A 1 91 ? 1.852 8.136 -1.503 1.00 42.75 91 VAL A O 1
ATOM 761 N N . LEU A 1 92 ? 3.480 8.311 0.016 1.00 44.19 92 LEU A N 1
ATOM 762 C CA . LEU A 1 92 ? 2.698 7.878 1.151 1.00 44.19 92 LEU A CA 1
ATOM 763 C C . LEU A 1 92 ? 1.568 8.899 1.262 1.00 44.19 92 LEU A C 1
ATOM 765 O O . LEU A 1 92 ? 1.851 10.097 1.311 1.00 44.19 92 LEU A O 1
ATOM 769 N N . ASP A 1 93 ? 0.321 8.424 1.288 1.00 39.72 93 ASP A N 1
ATOM 770 C CA . ASP A 1 93 ? -0.883 9.194 1.613 1.00 39.72 93 ASP A CA 1
ATOM 771 C C . ASP A 1 93 ? -0.746 9.810 3.023 1.00 39.72 93 ASP A C 1
ATOM 773 O O . ASP A 1 93 ? -1.416 9.433 3.994 1.00 39.72 93 ASP A O 1
ATOM 777 N N . TYR A 1 94 ? 0.162 10.765 3.179 1.00 38.84 94 TYR A N 1
ATOM 778 C CA . TYR A 1 94 ? 0.242 11.653 4.308 1.00 38.84 94 TYR A CA 1
ATOM 779 C C . TYR A 1 94 ? -0.858 12.677 4.092 1.00 38.84 94 TYR A C 1
ATOM 781 O O . TYR A 1 94 ? -0.650 13.764 3.564 1.00 38.84 94 TYR A O 1
ATOM 789 N N . SER A 1 95 ? -2.056 12.351 4.574 1.00 38.75 95 SER A N 1
ATOM 790 C CA . SER A 1 95 ? -2.933 13.402 5.069 1.00 38.75 95 SER A CA 1
ATOM 791 C C . SER A 1 95 ? -2.136 14.179 6.118 1.00 38.75 95 SER A C 1
ATOM 793 O O . SER A 1 95 ? -1.941 13.698 7.239 1.00 38.75 95 SER A O 1
ATOM 795 N N . VAL A 1 96 ? -1.623 15.347 5.728 1.00 32.25 96 VAL A N 1
ATOM 796 C CA . VAL A 1 96 ? -0.889 16.281 6.581 1.00 32.25 96 VAL A CA 1
ATOM 797 C C . VAL A 1 96 ? -1.787 16.645 7.757 1.00 32.25 96 VAL A C 1
ATOM 799 O O . VAL A 1 96 ? -2.636 17.530 7.689 1.00 32.25 96 VAL A O 1
ATOM 802 N N . LYS A 1 97 ? -1.615 15.941 8.875 1.00 33.34 97 LYS A N 1
ATOM 803 C CA . LYS A 1 97 ? -2.119 16.395 10.164 1.00 33.34 97 LYS A CA 1
ATOM 804 C C . LYS A 1 97 ? -1.074 17.344 10.726 1.00 33.34 97 LYS A C 1
ATOM 806 O O . LYS A 1 97 ? -0.071 16.899 11.277 1.00 33.34 97 LYS A O 1
ATOM 811 N N . LYS A 1 98 ? -1.341 18.653 10.644 1.00 41.06 98 LYS A N 1
ATOM 812 C CA . LYS A 1 98 ? -0.799 19.600 11.625 1.00 41.06 98 LYS A CA 1
ATOM 813 C C . LYS A 1 98 ? -1.206 19.075 13.000 1.00 41.06 98 LYS A C 1
ATOM 815 O O . LYS A 1 98 ? -2.382 19.126 13.355 1.00 41.06 98 LYS A O 1
ATOM 820 N N . LYS A 1 99 ? -0.259 18.547 13.770 1.00 32.38 99 LYS A N 1
ATOM 821 C CA . LYS A 1 99 ? -0.448 18.388 15.207 1.00 32.38 99 LYS A CA 1
ATOM 822 C C . LYS A 1 99 ? 0.716 19.001 15.952 1.00 32.38 99 LYS A C 1
ATOM 824 O O . LYS A 1 99 ? 1.877 18.688 15.714 1.00 32.38 99 LYS A O 1
ATOM 829 N N . GLY A 1 100 ? 0.319 19.908 16.839 1.00 34.56 100 GLY A N 1
ATOM 830 C CA . GLY A 1 100 ? 1.139 20.470 17.881 1.00 34.56 100 GLY A CA 1
ATOM 831 C C . GLY A 1 100 ? 1.815 19.402 18.737 1.00 34.56 100 GLY A C 1
ATOM 832 O O . GLY A 1 100 ? 1.442 18.229 18.769 1.00 34.56 100 GLY A O 1
ATOM 833 N N . LYS A 1 101 ? 2.850 19.913 19.390 1.00 34.94 101 LYS A N 1
ATOM 834 C CA . LYS A 1 101 ? 3.849 19.287 20.247 1.00 34.94 101 LYS A CA 1
ATOM 835 C C . LYS A 1 101 ? 3.307 18.143 21.111 1.00 34.94 101 LYS A C 1
ATOM 837 O O . LYS A 1 101 ? 2.376 18.334 21.887 1.00 34.94 101 LYS A O 1
ATOM 842 N N . CYS A 1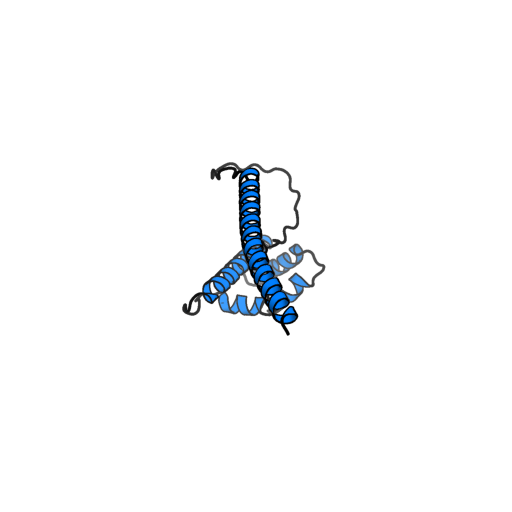 102 ? 4.003 17.011 21.080 1.00 24.73 102 CYS A N 1
ATOM 843 C CA . CYS A 1 102 ? 4.131 16.147 22.247 1.00 24.73 102 CYS A CA 1
ATOM 844 C C . CYS A 1 102 ? 5.565 15.603 22.289 1.00 24.73 102 CYS A C 1
ATOM 846 O O . CYS A 1 102 ? 6.045 15.027 21.314 1.00 24.73 102 CYS A O 1
ATOM 848 N N . ASN A 1 103 ? 6.260 15.875 23.393 1.00 36.41 103 ASN A N 1
ATOM 849 C CA . ASN A 1 103 ? 7.626 15.438 23.652 1.00 36.41 103 ASN A CA 1
ATOM 850 C C . ASN A 1 103 ? 7.608 14.001 24.184 1.00 36.41 103 ASN A C 1
ATOM 852 O O . ASN A 1 103 ? 7.009 13.763 25.228 1.00 36.41 103 ASN A O 1
ATOM 856 N N . VAL A 1 104 ? 8.332 13.086 23.537 1.00 33.94 104 VAL A N 1
ATOM 857 C CA . VAL A 1 104 ? 8.857 11.869 24.178 1.00 33.94 104 VAL A CA 1
ATOM 858 C C . VAL A 1 104 ? 10.293 11.670 23.694 1.00 33.94 104 VAL A C 1
ATOM 860 O O . VAL A 1 104 ? 10.577 11.717 22.498 1.00 33.94 104 VAL A O 1
ATOM 863 N N . ALA A 1 105 ? 11.209 11.547 24.650 1.00 36.25 105 ALA A N 1
ATOM 864 C CA . ALA A 1 105 ? 12.649 11.589 24.456 1.00 36.25 105 ALA A CA 1
ATOM 865 C C . ALA A 1 105 ? 13.282 10.196 24.268 1.00 36.25 105 ALA A C 1
ATOM 867 O O . ALA A 1 105 ? 12.935 9.273 24.995 1.00 36.25 105 ALA A O 1
ATOM 868 N N . LYS A 1 106 ? 14.319 10.170 23.404 1.00 37.69 106 LYS A N 1
ATOM 869 C CA . LYS A 1 106 ? 15.472 9.233 23.288 1.00 37.69 106 LYS A CA 1
ATOM 870 C C . LYS A 1 106 ? 15.142 7.800 22.806 1.00 37.69 106 LYS A C 1
ATOM 872 O O . LYS A 1 106 ? 14.218 7.184 23.295 1.00 37.69 106 LYS A O 1
ATOM 877 N N . GLN A 1 107 ? 15.870 7.172 21.875 1.00 33.22 107 GLN A N 1
ATOM 878 C CA . GLN A 1 107 ? 17.238 7.381 21.384 1.00 33.22 107 GLN A CA 1
ATOM 879 C C . GLN A 1 107 ? 17.444 6.603 20.060 1.00 33.22 107 GLN A C 1
ATOM 881 O O . GLN A 1 107 ? 17.168 5.413 19.999 1.00 33.22 107 GLN A O 1
ATOM 886 N N . SER A 1 108 ? 18.016 7.232 19.033 1.00 33.75 108 SER A N 1
ATOM 887 C CA . SER A 1 108 ? 19.165 6.685 18.292 1.00 33.75 108 SER A CA 1
ATOM 888 C C . SER A 1 108 ? 19.838 7.848 17.559 1.00 33.75 108 SER A C 1
ATOM 890 O O . SER A 1 108 ? 19.195 8.651 16.886 1.00 33.75 108 SER A O 1
ATOM 892 N N . LYS A 1 109 ? 21.139 8.029 17.800 1.00 42.31 109 LYS A N 1
ATOM 893 C CA . LYS A 1 109 ? 21.952 9.061 17.151 1.00 42.31 109 LYS A CA 1
ATOM 894 C C . LYS A 1 109 ? 22.172 8.658 15.689 1.00 42.31 109 LYS A C 1
ATOM 896 O O . LYS A 1 109 ? 23.196 8.069 15.365 1.00 42.31 109 LYS A O 1
ATOM 901 N N . GLY A 1 110 ? 21.229 8.981 14.812 1.00 39.81 110 GLY A N 1
ATOM 902 C CA . GLY A 1 110 ? 21.524 9.125 13.390 1.00 39.81 110 GLY A CA 1
ATOM 903 C C . GLY A 1 110 ? 22.319 10.412 13.205 1.00 39.81 110 GLY A C 1
ATOM 904 O O . GLY A 1 110 ? 21.881 11.471 13.664 1.00 39.81 110 GLY A O 1
ATOM 905 N N . LYS A 1 111 ? 23.509 10.333 12.596 1.00 48.59 111 LYS A N 1
ATOM 906 C CA . LYS A 1 111 ? 24.234 11.525 12.136 1.00 48.59 111 LYS A CA 1
ATOM 907 C C . LYS A 1 111 ? 23.239 12.387 11.355 1.00 48.59 111 LYS A C 1
ATOM 909 O O . LYS A 1 111 ? 22.524 11.868 10.503 1.00 48.59 111 LYS A O 1
ATOM 914 N N . LYS A 1 112 ? 23.174 13.685 11.664 1.00 52.31 112 LYS A N 1
ATOM 915 C CA . LYS A 1 112 ? 22.537 14.678 10.793 1.00 52.31 112 LYS A CA 1
ATOM 916 C C . LYS A 1 112 ? 23.322 14.615 9.488 1.00 52.31 112 LYS A C 1
ATOM 918 O O . LYS A 1 112 ? 24.400 15.193 9.401 1.00 52.31 112 LYS A O 1
ATOM 923 N N . GLU A 1 113 ? 22.880 13.783 8.555 1.00 62.56 113 GLU A N 1
ATOM 924 C CA . GLU A 1 113 ? 23.553 13.675 7.276 1.00 62.56 113 GLU A CA 1
ATOM 925 C C . GLU A 1 113 ? 23.461 15.043 6.607 1.00 62.56 113 GLU A C 1
ATOM 927 O O . GLU A 1 113 ? 22.380 15.633 6.527 1.00 62.56 113 GLU A O 1
ATOM 932 N N . ASP A 1 114 ? 24.609 15.580 6.207 1.00 77.38 114 ASP A N 1
ATOM 933 C CA . ASP A 1 114 ? 24.671 16.864 5.532 1.00 77.38 114 ASP A CA 1
ATOM 934 C C . ASP A 1 114 ? 24.129 16.685 4.112 1.00 77.38 114 ASP A C 1
ATOM 936 O O . ASP A 1 114 ? 24.833 16.317 3.171 1.00 77.38 114 ASP A O 1
ATOM 940 N N . PHE A 1 115 ? 22.817 16.869 3.981 1.00 75.50 115 PHE A N 1
ATOM 941 C CA . PHE A 1 115 ? 22.119 16.815 2.703 1.00 75.50 115 PHE A CA 1
ATOM 942 C C . PHE A 1 115 ? 22.685 17.830 1.713 1.00 75.50 115 PHE A C 1
ATOM 944 O O . PHE A 1 115 ? 22.700 17.549 0.519 1.00 75.50 115 PHE A O 1
ATOM 951 N N . LYS A 1 116 ? 23.182 18.975 2.200 1.00 77.69 116 LYS A N 1
ATOM 952 C CA . LYS A 1 116 ? 23.783 19.996 1.345 1.00 77.69 116 LYS A CA 1
ATOM 953 C C . LYS A 1 116 ? 25.109 19.499 0.774 1.00 77.69 116 LYS A C 1
ATOM 955 O O . LYS A 1 116 ? 25.315 19.619 -0.427 1.00 77.69 116 LYS A O 1
ATOM 960 N N . GLY A 1 117 ? 25.941 18.870 1.605 1.00 83.62 117 GLY A N 1
ATOM 961 C CA . GLY A 1 117 ? 27.177 18.217 1.165 1.00 83.62 117 GLY A CA 1
ATOM 962 C C . GLY A 1 117 ? 26.924 17.137 0.111 1.00 83.62 117 GLY A C 1
ATOM 963 O O . GLY A 1 117 ? 27.469 17.202 -0.984 1.00 83.62 117 GLY A O 1
ATOM 964 N N . ARG A 1 118 ? 25.997 16.205 0.375 1.00 82.81 118 ARG A N 1
ATOM 965 C CA . ARG A 1 118 ? 25.669 15.149 -0.604 1.00 82.81 118 ARG A CA 1
ATOM 966 C C . ARG A 1 118 ? 25.074 15.680 -1.906 1.00 82.81 118 ARG A C 1
ATOM 968 O O . ARG A 1 118 ? 25.287 15.074 -2.950 1.00 82.81 118 ARG A O 1
ATOM 975 N N . MET A 1 119 ? 24.321 16.779 -1.861 1.00 83.69 119 MET A N 1
ATOM 976 C CA . MET A 1 119 ? 23.788 17.414 -3.068 1.00 83.69 119 MET A CA 1
ATOM 977 C C . MET A 1 119 ? 24.916 17.969 -3.944 1.00 83.69 119 MET A C 1
ATOM 979 O O . MET A 1 119 ? 24.915 17.721 -5.147 1.00 83.69 119 MET A O 1
ATOM 983 N N . LEU A 1 120 ? 25.900 18.638 -3.335 1.00 82.88 120 LEU A N 1
ATOM 984 C CA . LEU A 1 120 ? 27.073 19.159 -4.038 1.00 82.88 120 LEU A CA 1
ATOM 985 C C . LEU A 1 120 ? 27.915 18.031 -4.651 1.00 82.88 120 LEU A C 1
ATOM 987 O O . LEU A 1 120 ? 28.271 18.118 -5.821 1.00 82.88 120 LEU A O 1
ATOM 991 N N . ASP A 1 121 ? 28.130 16.929 -3.925 1.00 86.94 121 ASP A N 1
ATOM 992 C CA . ASP A 1 121 ? 28.860 15.764 -4.450 1.00 86.94 121 ASP A CA 1
ATOM 993 C C . ASP A 1 121 ? 28.162 15.138 -5.672 1.00 86.94 121 ASP A C 1
ATOM 995 O O . ASP A 1 121 ? 28.807 14.645 -6.602 1.00 86.94 121 ASP A O 1
ATOM 999 N N . ILE A 1 122 ? 26.824 15.114 -5.676 1.00 88.75 122 ILE A N 1
ATOM 1000 C CA . ILE A 1 122 ? 26.037 14.602 -6.806 1.00 88.75 122 ILE A CA 1
ATOM 1001 C C . ILE A 1 122 ? 26.152 15.543 -8.007 1.00 88.75 122 ILE A C 1
ATOM 1003 O O . ILE A 1 122 ? 26.299 15.070 -9.136 1.00 88.75 122 ILE A O 1
ATOM 1007 N N . GLU A 1 123 ? 26.079 16.855 -7.788 1.00 87.38 123 GLU A N 1
ATOM 1008 C CA . GLU A 1 123 ? 26.239 17.854 -8.848 1.00 87.38 123 GLU A CA 1
ATOM 1009 C C . GLU A 1 123 ? 27.643 17.810 -9.459 1.00 87.38 123 GLU A C 1
ATOM 1011 O O . GLU A 1 123 ? 27.775 17.815 -10.683 1.00 87.38 123 GLU A O 1
ATOM 1016 N N . GLU A 1 124 ? 28.679 17.654 -8.636 1.00 91.12 124 GLU A N 1
ATOM 1017 C CA . GLU A 1 124 ? 30.059 17.518 -9.097 1.00 91.12 124 GLU A CA 1
ATOM 1018 C C . GLU A 1 124 ? 30.248 16.255 -9.950 1.00 91.12 124 GLU A C 1
ATOM 1020 O O . GLU A 1 124 ? 30.754 16.324 -11.074 1.00 91.12 124 GLU A O 1
ATOM 1025 N N . LYS A 1 125 ? 29.758 15.101 -9.480 1.00 92.62 125 LYS A N 1
ATOM 1026 C CA . LYS A 1 125 ? 29.809 13.843 -10.246 1.00 92.62 125 LYS A CA 1
ATOM 1027 C C . LYS A 1 125 ? 29.052 13.934 -11.570 1.00 92.62 125 LYS A C 1
ATOM 1029 O O . LYS A 1 125 ? 29.492 13.370 -12.576 1.00 92.62 125 LYS A O 1
ATOM 1034 N N . ARG A 1 126 ? 27.919 14.647 -11.594 1.00 92.81 126 ARG A N 1
ATOM 1035 C CA . ARG A 1 126 ? 27.166 14.913 -12.829 1.00 92.81 126 ARG A CA 1
ATOM 1036 C C . ARG A 1 126 ? 27.976 15.772 -13.793 1.00 92.81 126 ARG A C 1
ATOM 1038 O O . ARG A 1 126 ? 28.065 15.412 -14.964 1.00 92.81 126 ARG A O 1
ATOM 1045 N N . ALA A 1 127 ? 28.592 16.852 -13.317 1.00 92.88 127 ALA A N 1
ATOM 1046 C CA . ALA A 1 127 ? 29.417 17.726 -14.146 1.00 92.88 127 ALA A CA 1
ATOM 1047 C C . ALA A 1 127 ? 30.607 16.971 -14.766 1.00 92.88 127 ALA A C 1
ATOM 1049 O O . ALA A 1 127 ? 30.828 17.064 -15.973 1.00 92.88 127 ALA A O 1
ATOM 1050 N N . GLN A 1 128 ? 31.309 16.152 -13.976 1.00 93.12 128 GLN A N 1
ATOM 1051 C CA . GLN A 1 128 ? 32.416 15.318 -14.462 1.00 93.12 128 GLN A CA 1
ATOM 1052 C C . GLN A 1 128 ? 31.955 14.305 -15.520 1.00 93.12 128 GLN A C 1
ATOM 1054 O O . GLN A 1 128 ? 32.575 14.176 -16.574 1.00 93.12 128 GLN A O 1
ATOM 1059 N N . SER A 1 129 ? 30.829 13.627 -15.281 1.00 92.12 129 SER A N 1
ATOM 1060 C CA . SER A 1 129 ? 30.271 12.664 -16.241 1.00 92.12 129 SER A CA 1
ATOM 1061 C C . SER A 1 129 ? 29.895 13.334 -17.567 1.00 92.12 129 SER A C 1
ATOM 1063 O O . SER A 1 129 ? 30.166 12.791 -18.637 1.00 92.12 129 SER A O 1
ATOM 1065 N N . LEU A 1 130 ? 29.309 14.536 -17.514 1.00 91.94 130 LEU A N 1
ATOM 1066 C CA . LEU A 1 130 ? 28.969 15.311 -18.710 1.00 91.94 130 LEU A CA 1
ATOM 1067 C C . LEU A 1 130 ? 30.215 15.763 -19.482 1.00 91.94 130 LEU A C 1
ATOM 1069 O O . LEU A 1 130 ? 30.204 15.711 -20.712 1.00 91.94 130 LEU A O 1
ATOM 1073 N N . ALA A 1 131 ? 31.289 16.150 -18.789 1.00 91.88 131 ALA A N 1
ATOM 1074 C CA . ALA A 1 131 ? 32.555 16.517 -19.423 1.00 91.88 131 ALA A CA 1
ATOM 1075 C C . ALA A 1 131 ? 33.168 15.336 -20.193 1.00 91.88 131 ALA A C 1
ATOM 1077 O O . ALA A 1 131 ? 33.504 15.479 -21.367 1.00 91.88 131 ALA A O 1
ATOM 1078 N N . ILE A 1 132 ? 33.205 14.146 -19.583 1.00 90.75 132 ILE A N 1
ATOM 1079 C CA . ILE A 1 132 ? 33.709 12.920 -20.227 1.00 90.75 132 ILE A CA 1
ATOM 1080 C C . ILE A 1 132 ? 32.895 12.583 -21.485 1.00 90.75 132 ILE A C 1
ATOM 1082 O O . ILE A 1 132 ? 33.452 12.237 -22.530 1.00 90.75 132 ILE A O 1
ATOM 1086 N N . ILE A 1 133 ? 31.565 12.703 -21.415 1.00 89.31 133 ILE A N 1
ATOM 1087 C CA . ILE A 1 133 ? 30.694 12.469 -22.575 1.00 89.31 133 ILE A CA 1
ATOM 1088 C C . ILE A 1 133 ? 30.991 13.490 -23.679 1.00 89.31 133 ILE A C 1
ATOM 1090 O O . ILE A 1 133 ? 31.119 13.106 -24.843 1.00 89.31 133 ILE A O 1
ATOM 1094 N N . ALA A 1 134 ? 31.132 14.772 -23.336 1.00 88.75 134 ALA A N 1
ATOM 1095 C CA . ALA A 1 134 ? 31.432 15.824 -24.303 1.00 88.75 134 ALA A CA 1
ATOM 1096 C C . ALA A 1 134 ? 32.789 15.604 -24.997 1.00 88.75 134 ALA A C 1
ATOM 1098 O O . ALA A 1 134 ? 32.881 15.718 -26.221 1.00 88.75 134 ALA A O 1
ATOM 1099 N N . GLU A 1 135 ? 33.824 15.220 -24.248 1.00 88.62 135 GLU A N 1
ATOM 1100 C CA . GLU A 1 135 ? 35.142 14.878 -24.795 1.00 88.62 135 GLU A CA 1
ATOM 1101 C C . GLU A 1 135 ? 35.080 13.662 -25.727 1.00 88.62 135 GLU A C 1
ATOM 1103 O O . GLU A 1 135 ? 35.627 13.693 -26.833 1.00 88.62 135 GLU A O 1
ATOM 1108 N N . SER A 1 136 ? 34.341 12.619 -25.339 1.00 86.75 136 SER A N 1
ATOM 1109 C CA . SER A 1 136 ? 34.130 11.437 -26.182 1.00 86.75 136 SER A CA 1
ATOM 1110 C C . SER A 1 136 ? 33.456 11.791 -27.513 1.00 86.75 136 SER A C 1
ATOM 1112 O O . SER A 1 136 ? 33.852 11.291 -28.570 1.00 86.75 136 SER A O 1
ATOM 1114 N N . GLN A 1 137 ? 32.462 12.684 -27.493 1.00 84.69 137 GLN A N 1
ATOM 1115 C CA . GLN A 1 137 ? 31.788 13.141 -28.711 1.00 84.69 137 GLN A CA 1
ATOM 1116 C C . GLN A 1 137 ? 32.687 14.030 -29.575 1.00 84.69 137 GLN A C 1
ATOM 1118 O O . GLN A 1 137 ? 32.647 13.933 -30.801 1.00 84.69 137 GLN A O 1
ATOM 1123 N N . ARG A 1 138 ? 33.555 14.846 -28.965 1.00 83.12 138 ARG A N 1
ATOM 1124 C CA . ARG A 1 138 ? 34.529 15.664 -29.700 1.00 83.12 138 ARG A CA 1
ATOM 1125 C C . ARG A 1 138 ? 35.465 14.802 -30.550 1.00 83.12 138 ARG A C 1
ATOM 1127 O O . ARG A 1 138 ? 35.643 15.100 -31.729 1.00 83.12 138 ARG A O 1
ATOM 1134 N N . GLY A 1 139 ? 35.998 13.713 -29.990 1.00 79.69 139 GLY A N 1
ATOM 1135 C CA . GLY A 1 139 ? 36.861 12.784 -30.731 1.00 79.69 139 GLY A CA 1
ATOM 1136 C C . GLY A 1 139 ? 36.144 12.098 -31.900 1.00 79.69 139 GLY A C 1
ATOM 1137 O O . GLY A 1 139 ? 36.698 11.985 -32.995 1.00 79.69 139 GLY A O 1
ATOM 1138 N N . LYS A 1 140 ? 34.877 11.704 -31.707 1.00 83.88 140 LYS A N 1
ATOM 1139 C CA . LYS A 1 140 ? 34.043 11.122 -32.774 1.00 83.88 140 LYS A CA 1
ATOM 1140 C C . LYS A 1 140 ? 33.782 12.118 -33.904 1.00 83.88 140 LYS A C 1
ATOM 1142 O O . LYS A 1 140 ? 33.932 11.763 -35.069 1.00 83.88 140 LYS A O 1
ATOM 1147 N N . ASN A 1 141 ? 33.457 13.364 -33.567 1.00 85.44 141 ASN A N 1
ATOM 1148 C CA . ASN A 1 141 ? 33.208 14.414 -34.555 1.00 85.44 141 ASN A CA 1
ATOM 1149 C C . ASN A 1 141 ? 34.464 14.747 -35.368 1.00 85.44 141 ASN A C 1
ATOM 1151 O O . ASN A 1 141 ? 34.378 14.947 -36.577 1.00 85.44 141 ASN A O 1
ATOM 1155 N N . GLU A 1 142 ? 35.643 14.754 -34.743 1.00 86.25 142 GLU A N 1
ATOM 1156 C CA . GLU A 1 142 ? 36.903 14.961 -35.461 1.00 86.25 142 GLU A CA 1
ATOM 1157 C C . GLU A 1 142 ? 37.187 13.828 -36.460 1.00 86.25 142 GLU A C 1
ATOM 1159 O O . GLU A 1 142 ? 37.576 14.089 -37.599 1.00 86.25 142 GLU A O 1
ATOM 1164 N N . ALA A 1 143 ? 36.947 12.574 -36.066 1.00 85.62 143 ALA A N 1
ATOM 1165 C CA . ALA A 1 143 ? 37.094 11.426 -36.958 1.00 85.62 143 ALA A CA 1
ATOM 1166 C C . ALA A 1 143 ? 36.109 11.485 -38.138 1.00 85.62 143 ALA A C 1
ATOM 1168 O O . ALA A 1 143 ? 36.516 11.296 -39.284 1.00 85.62 143 ALA A O 1
ATOM 1169 N N . ILE A 1 144 ? 34.839 11.813 -37.875 1.00 90.50 144 ILE A N 1
ATOM 1170 C CA . ILE A 1 144 ? 33.814 11.985 -38.917 1.00 90.50 144 ILE A CA 1
ATOM 1171 C C . ILE A 1 144 ? 34.216 13.098 -39.891 1.00 90.50 144 ILE A C 1
ATOM 1173 O O . ILE A 1 144 ? 34.153 12.896 -41.102 1.00 90.50 144 ILE A O 1
ATOM 1177 N N . ASN A 1 145 ? 34.705 14.236 -39.391 1.00 89.38 145 ASN A N 1
ATOM 1178 C CA . ASN A 1 145 ? 35.152 15.342 -40.238 1.00 89.38 145 ASN A CA 1
ATOM 1179 C C . ASN A 1 145 ? 36.348 14.953 -41.120 1.00 89.38 145 ASN A C 1
ATOM 1181 O O . ASN A 1 145 ? 36.373 15.295 -42.301 1.00 89.38 145 ASN A O 1
ATOM 1185 N N . LYS A 1 146 ? 37.318 14.196 -40.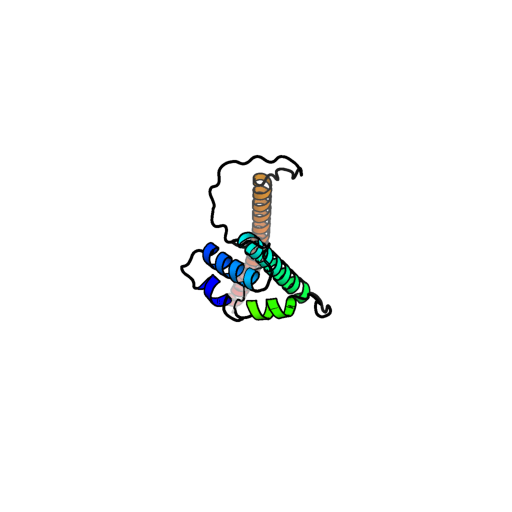588 1.00 89.81 146 LYS A N 1
ATOM 1186 C CA . LYS A 1 146 ? 38.454 13.682 -41.377 1.00 89.81 146 LYS A CA 1
ATOM 1187 C C . LYS A 1 146 ? 37.991 12.750 -42.498 1.00 89.81 146 LYS A C 1
ATOM 1189 O O . LYS A 1 146 ? 38.470 12.874 -43.623 1.00 89.81 146 LYS A O 1
ATOM 1194 N N . ILE A 1 147 ? 37.040 11.860 -42.212 1.00 90.88 147 ILE A N 1
ATOM 1195 C CA . ILE A 1 147 ? 36.453 10.963 -43.217 1.00 90.88 147 ILE A CA 1
ATOM 1196 C C . ILE A 1 147 ? 35.704 11.771 -44.283 1.00 90.88 147 ILE A C 1
ATOM 1198 O O . ILE A 1 147 ? 35.918 11.552 -45.473 1.00 90.88 147 ILE A O 1
ATOM 1202 N N . ALA A 1 148 ? 34.883 12.742 -43.876 1.00 90.38 148 ALA A N 1
ATOM 1203 C CA . ALA A 1 148 ? 34.138 13.597 -44.796 1.00 90.38 148 ALA A CA 1
ATOM 1204 C C . ALA A 1 148 ? 35.069 14.373 -45.746 1.00 90.38 148 ALA A C 1
ATOM 1206 O O . ALA A 1 148 ? 34.838 14.389 -46.955 1.00 90.38 148 ALA A O 1
ATOM 1207 N N . MET A 1 149 ? 36.164 14.944 -45.229 1.00 90.56 149 MET A N 1
ATOM 1208 C CA . MET A 1 149 ? 37.158 15.643 -46.054 1.00 90.56 149 MET A CA 1
ATOM 1209 C C . MET A 1 149 ? 37.891 14.708 -47.024 1.00 90.56 149 MET A C 1
ATOM 1211 O O . MET A 1 149 ? 38.147 15.088 -48.168 1.00 90.56 149 MET A O 1
ATOM 1215 N N . ALA A 1 150 ? 38.218 13.484 -46.596 1.00 89.88 150 ALA A N 1
ATOM 1216 C CA . ALA A 1 150 ? 38.855 12.491 -47.457 1.00 89.88 150 ALA A CA 1
ATOM 1217 C C . ALA A 1 150 ? 37.927 12.048 -48.600 1.00 89.88 150 ALA A C 1
ATOM 1219 O O . ALA A 1 150 ? 38.376 11.941 -49.739 1.00 89.88 150 ALA A O 1
ATOM 1220 N N . ILE A 1 151 ? 36.635 11.848 -48.316 1.00 89.88 151 ILE A N 1
ATOM 1221 C CA . ILE A 1 151 ? 35.622 11.523 -49.331 1.00 89.88 151 ILE A CA 1
ATOM 1222 C C . ILE A 1 151 ? 35.480 12.670 -50.339 1.00 89.88 151 ILE A C 1
ATOM 1224 O O . ILE A 1 151 ? 35.533 12.414 -51.539 1.00 89.88 151 ILE A O 1
ATOM 1228 N N . ALA A 1 152 ? 35.363 13.921 -49.876 1.00 87.81 152 ALA A N 1
ATOM 1229 C CA . ALA A 1 152 ? 35.282 15.089 -50.759 1.00 87.81 152 ALA A CA 1
ATOM 1230 C C . ALA A 1 152 ? 36.519 15.196 -51.671 1.00 87.81 152 ALA A C 1
ATOM 1232 O O . ALA A 1 152 ? 36.398 15.291 -52.888 1.00 87.81 152 ALA A O 1
ATOM 1233 N N . SER A 1 153 ? 37.713 15.022 -51.097 1.00 86.94 153 SER A N 1
ATOM 1234 C CA . SER A 1 153 ? 38.982 15.053 -51.840 1.00 86.94 153 SER A CA 1
ATOM 1235 C C . SER A 1 153 ? 39.140 13.925 -52.869 1.00 86.94 153 SER A C 1
ATOM 1237 O O . SER A 1 153 ? 39.988 14.025 -53.757 1.00 86.94 153 SER A O 1
ATOM 1239 N N . LEU A 1 154 ? 38.406 12.818 -52.719 1.00 85.88 154 LEU A N 1
ATOM 1240 C CA . LEU A 1 154 ? 38.359 11.716 -53.686 1.00 85.88 154 LEU A CA 1
ATOM 1241 C C . LEU A 1 154 ? 37.291 11.942 -54.760 1.00 85.88 154 LEU A C 1
ATOM 1243 O O . LEU A 1 154 ? 37.485 11.514 -55.896 1.00 85.88 154 LEU A O 1
ATOM 1247 N N . ALA A 1 155 ? 36.184 12.600 -54.410 1.00 84.31 155 ALA A N 1
ATOM 1248 C CA . ALA A 1 155 ? 35.134 12.974 -55.349 1.00 84.31 155 ALA A CA 1
ATOM 1249 C C . ALA A 1 155 ? 35.627 14.021 -56.362 1.00 84.31 155 ALA A C 1
ATOM 1251 O O . ALA A 1 155 ? 35.339 13.878 -57.543 1.00 84.31 155 ALA A O 1
ATOM 1252 N N . ASP A 1 156 ? 36.449 14.982 -55.926 1.00 82.19 156 ASP A N 1
ATOM 1253 C CA . ASP A 1 156 ? 37.005 16.047 -56.779 1.00 82.19 156 ASP A CA 1
ATOM 1254 C C . ASP A 1 156 ? 38.117 15.577 -57.745 1.00 82.19 156 ASP A C 1
ATOM 1256 O O . ASP A 1 156 ? 38.584 16.347 -58.581 1.00 82.19 156 ASP A O 1
ATOM 1260 N N . ARG A 1 157 ? 38.586 14.323 -57.634 1.00 74.62 157 ARG A N 1
ATOM 1261 C CA . ARG A 1 157 ? 39.616 13.738 -58.524 1.00 74.62 157 ARG A CA 1
ATOM 1262 C C . ARG A 1 157 ? 39.040 12.915 -59.685 1.00 74.62 157 ARG A C 1
ATOM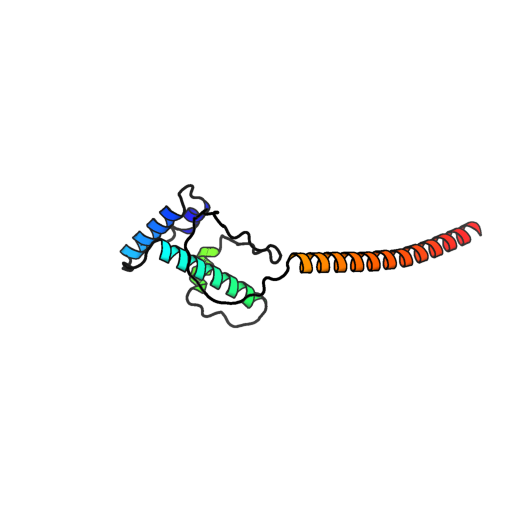 1264 O O . ARG A 1 157 ? 39.820 12.283 -60.400 1.00 74.62 157 ARG A O 1
ATOM 1271 N N . LYS A 1 158 ? 37.716 12.870 -59.842 1.00 54.97 158 LYS A N 1
ATOM 1272 C CA . LYS A 1 158 ? 37.017 12.258 -60.983 1.00 54.97 158 LYS A CA 1
ATOM 1273 C C . LYS A 1 158 ? 36.512 13.331 -61.932 1.00 54.97 158 LYS A C 1
ATOM 1275 O O . LYS A 1 158 ? 36.529 13.045 -63.147 1.00 54.97 158 LYS A O 1
#